Protein AF-A0A6J4MH57-F1 (afdb_monomer_lite)

Secondary structure (DSSP, 8-state):
-HHHHHTTTSPPPGGG-TT--GGGG-S------S--SHHHHHHHHHHHHHHHHHH-HHHHHHHHHHHHHHHHHHHHGGG-TT---

InterPro domains:
  IPR021050 Cytochrome c oxidase subunit IV, actinobacteri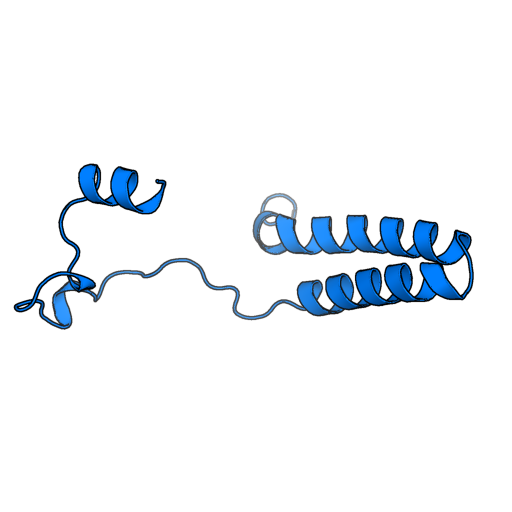a [PF12270] (1-83)

Structure (mmCIF, N/CA/C/O backbone):
data_AF-A0A6J4MH57-F1
#
_entry.id   AF-A0A6J4MH57-F1
#
loop_
_atom_site.group_PDB
_atom_site.id
_atom_site.type_symbol
_atom_site.label_atom_id
_atom_site.label_alt_id
_atom_site.label_comp_id
_atom_site.label_asym_id
_atom_site.label_entity_id
_atom_site.label_seq_id
_atom_site.pdbx_PDB_ins_code
_atom_site.Cartn_x
_atom_site.Cartn_y
_atom_site.Cartn_z
_atom_site.occupancy
_atom_site.B_iso_or_equiv
_atom_site.auth_seq_id
_atom_site.auth_comp_id
_atom_site.auth_asym_id
_atom_site.auth_atom_id
_atom_site.pdbx_PDB_model_num
ATOM 1 N N . PHE A 1 1 ? -21.035 11.583 0.486 1.00 86.25 1 PHE A N 1
ATOM 2 C CA . PHE A 1 1 ? -21.897 10.469 0.041 1.00 86.25 1 PHE A CA 1
ATOM 3 C C . PHE A 1 1 ? -21.641 9.200 0.865 1.00 86.25 1 PHE A C 1
ATOM 5 O O . PHE A 1 1 ? -22.505 8.894 1.666 1.00 86.25 1 PHE A O 1
ATOM 12 N N . PHE A 1 2 ? -20.468 8.542 0.801 1.00 93.81 2 PHE A N 1
ATOM 13 C CA . PHE A 1 2 ? -20.160 7.327 1.597 1.00 93.81 2 PHE A CA 1
ATOM 14 C C . PHE A 1 2 ? -20.305 7.502 3.123 1.00 93.81 2 PHE A C 1
ATOM 16 O O . PHE A 1 2 ? -21.137 6.835 3.730 1.00 93.81 2 PHE A O 1
ATOM 23 N N . LEU A 1 3 ? -19.572 8.444 3.736 1.00 92.94 3 LEU A N 1
ATOM 24 C CA . LEU A 1 3 ? -19.608 8.649 5.196 1.00 92.94 3 LEU A CA 1
ATOM 25 C C . LEU A 1 3 ? -21.029 8.925 5.717 1.00 92.94 3 LEU A C 1
ATOM 27 O O . LEU A 1 3 ? -21.454 8.327 6.693 1.00 92.94 3 LEU A O 1
ATOM 31 N N . GLY A 1 4 ? -21.808 9.746 5.005 1.00 92.62 4 GLY A N 1
ATOM 32 C CA . GLY A 1 4 ? -23.193 10.050 5.386 1.00 92.62 4 GLY A CA 1
ATOM 33 C C . GLY A 1 4 ? -24.172 8.874 5.263 1.00 92.62 4 GLY A C 1
ATOM 34 O O . GLY A 1 4 ? -25.229 8.912 5.887 1.00 92.62 4 GLY A O 1
ATOM 35 N N . VAL A 1 5 ? -23.850 7.843 4.473 1.00 95.75 5 VAL A N 1
ATOM 36 C CA . VAL A 1 5 ? -24.607 6.579 4.455 1.00 95.75 5 VAL A CA 1
ATOM 37 C C . VAL A 1 5 ? -24.226 5.736 5.669 1.00 95.75 5 VAL A C 1
ATOM 39 O O . VAL A 1 5 ? -25.109 5.282 6.389 1.00 95.75 5 VAL A O 1
ATOM 42 N N . VAL A 1 6 ? -22.926 5.595 5.939 1.00 95.06 6 VAL A N 1
ATOM 43 C CA . VAL A 1 6 ? -22.402 4.787 7.051 1.00 95.06 6 VAL A CA 1
ATOM 44 C C . VAL A 1 6 ? -22.870 5.317 8.410 1.00 95.06 6 VAL A C 1
ATOM 46 O O . VAL A 1 6 ? -23.336 4.538 9.236 1.00 95.06 6 VAL A O 1
ATOM 49 N N . THR A 1 7 ? -22.858 6.637 8.626 1.00 93.31 7 THR A N 1
ATOM 50 C CA . THR A 1 7 ? -23.342 7.260 9.875 1.00 93.31 7 THR A CA 1
ATOM 51 C C . THR A 1 7 ? -24.817 6.963 10.162 1.00 93.31 7 THR A C 1
ATOM 53 O O . THR A 1 7 ? -25.232 6.971 11.313 1.00 93.31 7 THR A O 1
ATOM 56 N N . LYS A 1 8 ? -25.632 6.682 9.137 1.00 92.44 8 LYS A N 1
ATOM 57 C CA . LYS A 1 8 ? -27.042 6.298 9.326 1.00 92.44 8 LYS A CA 1
ATOM 58 C C . LYS A 1 8 ? -27.226 4.812 9.649 1.00 92.44 8 LYS A C 1
ATOM 60 O O . LYS A 1 8 ? -28.322 4.422 10.034 1.00 92.44 8 LYS A O 1
ATOM 65 N N . GLN A 1 9 ? -26.201 3.988 9.436 1.00 95.44 9 GLN A N 1
ATOM 66 C CA . GLN A 1 9 ? -26.253 2.529 9.577 1.00 95.44 9 GLN A CA 1
ATOM 67 C C . GLN A 1 9 ? -25.590 2.023 10.863 1.00 95.44 9 GLN A C 1
ATOM 69 O O . GLN A 1 9 ? -25.866 0.902 11.280 1.00 95.44 9 GLN A O 1
ATOM 74 N N . ILE A 1 10 ? -24.715 2.822 11.478 1.00 93.44 10 ILE A N 1
ATOM 75 C CA . ILE A 1 10 ? -23.935 2.442 12.660 1.00 93.44 10 ILE A CA 1
ATOM 76 C C . ILE A 1 10 ? -24.342 3.351 13.833 1.00 93.44 10 ILE A C 1
ATOM 78 O O . ILE A 1 10 ? -24.514 4.552 13.620 1.00 93.44 10 ILE A O 1
ATOM 82 N N . PRO A 1 11 ? -24.518 2.815 15.058 1.00 90.44 11 PRO A N 1
ATOM 83 C CA . PRO A 1 11 ? -24.765 3.638 16.241 1.00 90.44 11 PRO A CA 1
ATOM 84 C C . PRO A 1 11 ? -23.574 4.552 16.557 1.00 90.44 11 PRO A C 1
ATOM 86 O O . PRO A 1 11 ? -22.450 4.296 16.122 1.00 90.44 11 PRO A O 1
ATOM 89 N N . ALA A 1 12 ? -23.826 5.597 17.353 1.00 90.06 12 ALA A N 1
ATOM 90 C CA . ALA A 1 12 ? -22.778 6.496 17.831 1.00 90.06 12 ALA A CA 1
ATOM 91 C C . ALA A 1 12 ? -21.685 5.698 18.549 1.00 90.06 12 ALA A C 1
ATOM 93 O O . ALA A 1 12 ? -21.965 4.929 19.474 1.00 90.06 12 ALA A O 1
ATOM 94 N N . ARG A 1 13 ? -20.443 5.871 18.103 1.00 90.00 13 ARG A N 1
ATOM 95 C CA . ARG A 1 13 ? -19.293 5.182 18.681 1.00 90.00 13 ARG A CA 1
ATOM 96 C C . ARG A 1 13 ? -18.802 5.923 19.926 1.00 90.00 13 ARG A C 1
ATOM 98 O O . ARG A 1 13 ? -19.134 7.096 20.101 1.00 90.00 13 ARG A O 1
ATOM 105 N N . PRO A 1 14 ? -17.977 5.293 20.779 1.00 91.19 14 PRO A N 1
ATOM 106 C CA . PRO A 1 14 ? -17.337 5.992 21.895 1.00 91.19 14 PRO A CA 1
ATOM 107 C C . PRO A 1 14 ? -16.586 7.262 21.456 1.00 91.19 14 PRO A C 1
ATOM 109 O O . PRO A 1 14 ? -16.633 8.269 22.149 1.00 91.19 1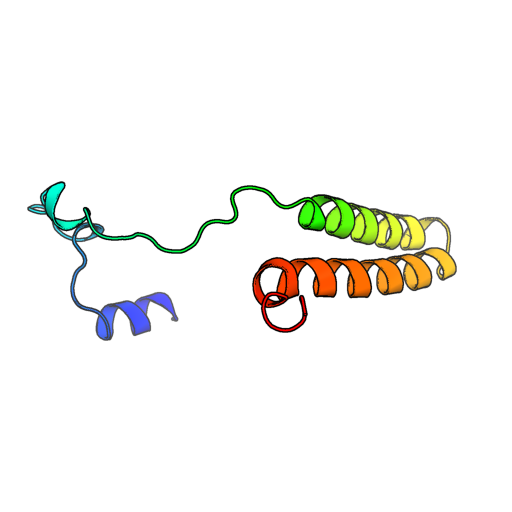4 PRO A O 1
ATOM 112 N N . GLU A 1 15 ? -15.989 7.248 20.259 1.00 90.31 15 GLU A N 1
ATOM 113 C CA . GLU A 1 15 ? -15.316 8.399 19.631 1.00 90.31 15 GLU A CA 1
ATOM 114 C C . GLU A 1 15 ? -16.253 9.566 19.248 1.00 90.31 15 GLU A C 1
ATOM 116 O O . GLU A 1 15 ? -15.795 10.701 19.133 1.00 90.31 15 GLU A O 1
ATOM 121 N N . ASP A 1 16 ? -17.561 9.322 19.111 1.00 92.38 16 ASP A N 1
ATOM 122 C CA . ASP A 1 16 ? -18.567 10.344 18.779 1.00 92.38 16 ASP A CA 1
ATOM 123 C C . ASP A 1 16 ? -19.245 10.947 20.027 1.00 92.38 16 ASP A C 1
ATOM 125 O O . ASP A 1 16 ? -19.968 11.948 19.939 1.00 92.38 16 ASP A O 1
ATOM 129 N N . ARG A 1 17 ? -19.063 10.327 21.200 1.00 92.00 17 ARG A N 1
ATOM 130 C CA . ARG A 1 17 ? -19.746 10.674 22.453 1.00 92.00 17 ARG A CA 1
ATOM 131 C C . ARG A 1 17 ? -18.920 11.651 23.287 1.00 92.00 17 ARG A C 1
ATOM 133 O O . ARG A 1 17 ? -17.751 11.421 23.567 1.00 92.00 17 ARG A O 1
ATOM 140 N N . LYS A 1 18 ? -19.554 12.731 23.761 1.00 91.44 18 LYS A N 1
ATOM 141 C CA . LYS A 1 18 ? -18.911 13.704 24.674 1.00 91.44 18 LYS A CA 1
ATOM 142 C C . LYS A 1 18 ? -18.716 13.163 26.094 1.00 91.44 18 LYS A C 1
ATOM 144 O O . LYS A 1 18 ? -17.950 13.739 26.856 1.00 91.44 18 LYS A O 1
ATOM 149 N N . ASP A 1 19 ? -19.444 12.108 26.437 1.00 93.44 19 ASP A N 1
ATOM 150 C CA . ASP A 1 19 ? -19.464 11.418 27.725 1.00 93.44 19 ASP A CA 1
ATOM 151 C C . ASP A 1 19 ? -18.804 10.028 27.660 1.00 93.44 19 ASP A C 1
ATOM 153 O O . ASP A 1 19 ? -19.007 9.220 28.559 1.00 93.44 19 ASP A O 1
ATOM 157 N N . GLY A 1 20 ? -18.067 9.719 26.585 1.00 88.88 20 GLY A N 1
ATOM 158 C CA . GLY A 1 20 ? -17.384 8.434 26.432 1.00 88.88 20 GLY A CA 1
ATOM 159 C C . GLY A 1 20 ? -16.229 8.271 27.421 1.00 88.88 20 GLY A C 1
ATOM 160 O O . GLY A 1 20 ? -15.438 9.196 27.621 1.00 88.88 20 GLY A O 1
ATOM 161 N N . GLU A 1 21 ? -16.109 7.085 28.018 1.00 91.81 21 GLU A N 1
ATOM 162 C CA . GLU A 1 21 ? -15.003 6.742 28.914 1.00 91.81 21 GLU A CA 1
ATOM 163 C C . GLU A 1 21 ? -13.914 5.937 28.187 1.00 91.81 21 GLU A C 1
ATOM 165 O O . GLU A 1 21 ? -14.161 5.275 27.182 1.00 91.81 21 GLU A O 1
ATOM 170 N N . ILE A 1 22 ? -12.684 5.936 28.718 1.00 88.19 22 ILE A N 1
ATOM 171 C CA . ILE A 1 22 ? -11.561 5.171 28.133 1.00 88.19 22 ILE A CA 1
ATOM 172 C C . ILE A 1 22 ? -11.879 3.666 28.097 1.00 88.19 22 ILE A C 1
ATOM 174 O O . ILE A 1 22 ? -11.496 2.968 27.158 1.00 88.19 22 ILE A O 1
ATOM 178 N N . ALA A 1 23 ? -12.609 3.174 29.103 1.00 91.19 23 ALA A N 1
ATOM 179 C CA . ALA A 1 23 ? -13.017 1.777 29.194 1.00 91.19 23 ALA A CA 1
ATOM 180 C C . ALA A 1 23 ? -13.920 1.342 28.025 1.00 91.19 23 ALA A C 1
ATOM 182 O O . ALA A 1 23 ? -13.856 0.182 27.618 1.00 91.19 23 ALA A O 1
ATOM 183 N N . ASP A 1 24 ? -14.685 2.266 27.430 1.00 89.62 24 ASP A N 1
ATOM 184 C CA . ASP A 1 24 ? -15.580 1.978 26.302 1.00 89.62 24 ASP A CA 1
ATOM 185 C C . ASP A 1 24 ? -14.810 1.581 25.025 1.00 89.62 24 ASP A C 1
ATOM 187 O O . ASP A 1 24 ? -15.374 0.957 24.126 1.00 89.62 24 ASP A O 1
ATOM 191 N N . GLY A 1 25 ? -13.518 1.928 24.934 1.00 87.56 25 GLY A N 1
ATOM 192 C CA . GLY A 1 25 ? -12.631 1.611 23.809 1.00 87.56 25 GLY A CA 1
ATOM 193 C C . GLY A 1 25 ? -11.659 0.453 24.055 1.00 87.56 25 GLY A C 1
ATOM 194 O O . GLY A 1 25 ? -10.811 0.195 23.207 1.00 87.56 25 GLY A O 1
ATOM 195 N N . ALA A 1 26 ? -11.747 -0.245 25.193 1.00 88.69 26 ALA A N 1
ATOM 196 C CA . ALA A 1 26 ? -10.752 -1.236 25.627 1.00 88.69 26 ALA A CA 1
ATOM 197 C C . ALA A 1 26 ? -10.805 -2.598 24.892 1.00 88.69 26 ALA A C 1
ATOM 199 O O . ALA A 1 26 ? -10.149 -3.552 25.311 1.00 88.69 26 ALA A O 1
ATOM 200 N N . GLY A 1 27 ? -11.598 -2.716 23.825 1.00 88.81 27 GLY A N 1
ATOM 201 C CA . GLY A 1 27 ? -11.702 -3.933 23.018 1.00 88.81 27 GLY A CA 1
ATOM 202 C C . GLY A 1 27 ? -10.508 -4.161 22.082 1.00 88.81 27 GLY A C 1
ATOM 203 O O . GLY A 1 27 ? -9.625 -3.317 21.931 1.00 88.81 27 GLY A O 1
ATOM 204 N N . GLU A 1 28 ? -10.500 -5.310 21.406 1.00 91.38 28 GLU A N 1
ATOM 205 C CA . GLU A 1 28 ? -9.523 -5.590 20.350 1.00 91.38 28 GLU A CA 1
ATOM 206 C C . GLU A 1 28 ? -9.747 -4.664 19.144 1.00 91.38 28 GLU A C 1
ATOM 208 O O . GLU A 1 28 ? -10.837 -4.608 18.576 1.00 91.38 28 GLU A O 1
ATOM 213 N N . VAL A 1 29 ? -8.700 -3.944 18.732 1.00 88.94 29 VAL A N 1
ATOM 214 C CA . VAL A 1 29 ? -8.766 -2.969 17.625 1.00 88.94 29 VAL A CA 1
ATOM 215 C C . VAL A 1 29 ? -8.768 -3.660 16.256 1.00 88.94 29 VAL A C 1
ATOM 217 O O . VAL A 1 29 ? -9.338 -3.150 15.292 1.00 88.94 29 VAL A O 1
ATOM 220 N N . GLY A 1 30 ? -8.127 -4.825 16.163 1.00 91.19 30 GLY A N 1
ATOM 221 C CA . GLY A 1 30 ? -7.998 -5.603 14.937 1.00 91.19 30 GLY A CA 1
ATOM 222 C C . GLY A 1 30 ? -6.575 -6.101 14.704 1.00 91.19 30 GLY A C 1
ATOM 223 O O . GLY A 1 30 ? -5.707 -6.024 15.574 1.00 91.19 30 GLY A O 1
ATOM 224 N N . PHE A 1 31 ? -6.342 -6.631 13.507 1.00 92.12 31 PHE A N 1
ATOM 225 C CA . PHE A 1 31 ? -5.046 -7.165 13.111 1.00 92.12 31 PHE A CA 1
ATOM 226 C C . PHE A 1 31 ? -4.128 -6.065 12.573 1.00 92.12 31 PHE A C 1
ATOM 228 O O . PHE A 1 31 ? -4.494 -5.338 11.649 1.00 92.12 31 PHE A O 1
ATOM 235 N N . PHE A 1 32 ? -2.906 -6.008 13.102 1.00 92.06 32 PHE A N 1
ATOM 236 C CA . PHE A 1 32 ? -1.839 -5.155 12.593 1.00 92.06 32 PHE A CA 1
ATOM 237 C C . PHE A 1 32 ? -0.612 -6.006 12.259 1.00 92.06 32 PHE A C 1
ATOM 239 O O . PHE A 1 32 ? -0.143 -6.756 13.120 1.00 92.06 32 PHE A O 1
ATOM 246 N N . PRO A 1 33 ? -0.072 -5.899 11.033 1.00 89.75 33 PRO A N 1
ATOM 247 C CA . PRO A 1 33 ? 1.143 -6.610 10.671 1.00 89.75 33 PRO A CA 1
ATOM 248 C C . PRO A 1 33 ? 2.330 -6.114 11.520 1.00 89.75 33 PRO A C 1
ATOM 250 O O . PRO A 1 33 ? 2.610 -4.915 11.506 1.00 89.75 33 PRO A O 1
ATOM 253 N N . PRO A 1 34 ? 3.056 -6.992 12.244 1.00 91.81 34 PRO A N 1
ATOM 254 C CA . PRO A 1 34 ? 4.182 -6.567 13.083 1.00 91.81 34 PRO A CA 1
ATOM 255 C C . PRO A 1 34 ? 5.378 -6.078 12.252 1.00 91.81 34 PRO A C 1
ATOM 257 O O . PRO A 1 34 ? 6.139 -5.222 12.696 1.00 91.81 34 PRO A O 1
ATOM 260 N N . TYR A 1 35 ? 5.547 -6.621 11.045 1.00 92.56 35 TYR A N 1
ATOM 261 C CA . TYR A 1 35 ? 6.491 -6.168 10.028 1.00 92.56 35 TYR A CA 1
ATOM 262 C C . TYR A 1 35 ? 6.028 -6.663 8.653 1.00 92.56 35 TYR A C 1
ATOM 264 O O . TYR A 1 35 ? 5.356 -7.691 8.558 1.00 92.56 35 TYR A O 1
ATOM 272 N N . SER A 1 36 ? 6.412 -5.950 7.594 1.00 94.38 36 SER A N 1
ATOM 273 C CA . SER A 1 36 ? 6.259 -6.394 6.206 1.00 94.38 36 SER A CA 1
ATOM 274 C C . SER A 1 36 ? 7.292 -5.690 5.330 1.00 94.38 36 SER A C 1
ATOM 276 O O . SER A 1 36 ? 7.416 -4.465 5.366 1.00 94.38 36 SER A O 1
ATOM 278 N N . TRP A 1 37 ? 8.040 -6.459 4.536 1.00 96.44 37 TRP A N 1
ATOM 279 C CA . TRP A 1 37 ? 9.004 -5.919 3.564 1.00 96.44 37 TRP A CA 1
ATOM 280 C C . TRP A 1 37 ? 8.394 -5.709 2.175 1.00 96.44 37 TRP A C 1
ATOM 282 O O . TRP A 1 37 ? 8.979 -5.031 1.331 1.00 96.44 37 TRP A O 1
ATOM 292 N N . TRP A 1 38 ? 7.202 -6.249 1.924 1.00 97.31 38 TRP A N 1
ATOM 293 C CA . TRP A 1 38 ? 6.526 -6.128 0.636 1.00 97.31 38 TRP A CA 1
ATOM 294 C C . TRP A 1 38 ? 6.238 -4.690 0.181 1.00 97.31 38 TRP A C 1
ATOM 296 O O . TRP A 1 38 ? 6.437 -4.432 -1.011 1.00 97.31 38 TRP A O 1
ATOM 3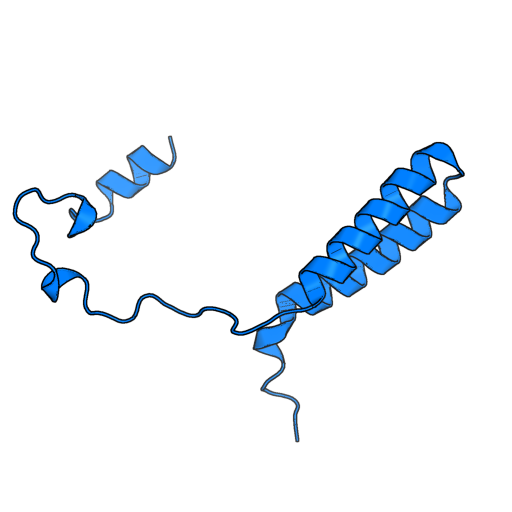06 N N . PRO A 1 39 ? 5.870 -3.730 1.060 1.00 96.94 39 PRO A N 1
ATOM 307 C CA . PRO A 1 39 ? 5.703 -2.335 0.655 1.00 96.94 39 PRO A CA 1
ATOM 308 C C . PRO A 1 39 ? 6.961 -1.749 -0.001 1.00 96.94 39 PRO A C 1
ATOM 310 O O . PRO A 1 39 ? 6.859 -1.023 -0.989 1.00 96.94 39 PRO A O 1
ATOM 313 N N . LEU A 1 40 ? 8.152 -2.100 0.505 1.00 97.88 40 LEU A N 1
ATOM 314 C CA . LEU A 1 40 ? 9.426 -1.628 -0.042 1.00 97.88 40 LEU A CA 1
ATOM 315 C C . LEU A 1 40 ? 9.631 -2.131 -1.474 1.00 97.88 40 LEU A C 1
ATOM 317 O O . LEU A 1 40 ? 9.948 -1.348 -2.369 1.00 97.88 40 LEU A O 1
ATOM 321 N N . TYR A 1 41 ? 9.421 -3.427 -1.710 1.00 98.00 41 TYR A N 1
ATOM 322 C CA . TYR A 1 41 ? 9.570 -4.009 -3.044 1.00 98.00 41 TYR A CA 1
ATOM 323 C C . TYR A 1 41 ? 8.506 -3.499 -4.021 1.00 98.00 41 TYR A C 1
ATOM 325 O O . TYR A 1 41 ? 8.824 -3.245 -5.181 1.00 98.00 41 TYR A O 1
ATOM 333 N N . CYS A 1 42 ? 7.273 -3.281 -3.554 1.00 98.00 42 CYS A N 1
ATOM 334 C CA . CYS A 1 42 ? 6.205 -2.694 -4.360 1.00 98.00 42 CYS A CA 1
ATOM 335 C C . CYS A 1 42 ? 6.545 -1.256 -4.789 1.00 98.00 42 CYS A C 1
ATOM 337 O O . CYS A 1 42 ? 6.367 -0.894 -5.954 1.00 98.00 42 CYS A O 1
ATOM 339 N N . ALA A 1 43 ? 7.092 -0.444 -3.877 1.00 98.38 43 ALA A N 1
ATOM 340 C CA . ALA A 1 43 ? 7.584 0.893 -4.201 1.00 98.38 43 ALA A CA 1
ATOM 341 C C . ALA A 1 43 ? 8.764 0.843 -5.187 1.00 98.38 43 ALA A C 1
ATOM 343 O O . ALA A 1 43 ? 8.807 1.624 -6.137 1.00 98.38 43 ALA A O 1
ATOM 344 N N . GLY A 1 44 ? 9.687 -0.109 -5.013 1.00 98.44 44 GLY A N 1
ATOM 345 C CA . GLY A 1 44 ? 10.792 -0.344 -5.944 1.00 98.44 44 GLY A CA 1
ATOM 346 C C . GLY A 1 44 ? 10.319 -0.717 -7.352 1.00 98.44 44 GLY A C 1
ATOM 347 O O . GLY A 1 44 ? 10.818 -0.170 -8.333 1.00 98.44 44 GLY A O 1
ATOM 348 N N . ALA A 1 45 ? 9.310 -1.583 -7.469 1.00 98.25 45 ALA A N 1
ATOM 349 C CA . ALA A 1 45 ? 8.708 -1.934 -8.752 1.00 98.25 45 ALA A CA 1
ATOM 350 C C . ALA A 1 45 ? 8.086 -0.708 -9.441 1.00 98.25 45 ALA A C 1
ATOM 352 O O . ALA A 1 45 ? 8.332 -0.477 -10.625 1.00 98.25 45 ALA A O 1
ATOM 353 N N . LEU A 1 46 ? 7.355 0.129 -8.694 1.00 98.38 46 LEU A N 1
ATOM 354 C CA . LEU A 1 46 ? 6.816 1.384 -9.221 1.00 98.38 46 LEU A CA 1
ATOM 355 C C . LEU A 1 46 ? 7.928 2.344 -9.666 1.00 98.38 46 LEU A C 1
ATOM 357 O O . LEU A 1 46 ? 7.818 2.948 -10.731 1.00 98.38 46 LEU A O 1
ATOM 361 N N . ALA A 1 47 ? 9.016 2.455 -8.903 1.00 98.38 47 ALA A N 1
ATOM 362 C CA . ALA A 1 47 ? 10.162 3.274 -9.286 1.00 98.38 47 ALA A CA 1
ATOM 363 C C . ALA A 1 47 ? 10.769 2.813 -10.624 1.00 98.38 47 ALA A C 1
ATOM 365 O O . ALA A 1 47 ? 11.053 3.646 -11.483 1.00 98.38 47 ALA A O 1
ATOM 366 N N . VAL A 1 48 ? 10.895 1.498 -10.849 1.00 98.38 48 VAL A N 1
ATOM 367 C CA . VAL A 1 48 ? 11.356 0.932 -12.132 1.00 98.38 48 VAL A CA 1
ATOM 368 C C . VAL A 1 48 ? 10.389 1.257 -13.272 1.00 98.38 48 VAL A C 1
ATOM 370 O O . VAL A 1 48 ? 10.840 1.641 -14.351 1.00 98.38 48 VAL A O 1
ATOM 373 N N . ILE A 1 49 ? 9.074 1.162 -13.043 1.00 98.38 49 ILE A N 1
ATOM 374 C CA . ILE A 1 49 ? 8.057 1.544 -14.038 1.00 98.38 49 ILE A CA 1
ATOM 375 C C . ILE A 1 49 ? 8.228 3.013 -14.436 1.00 98.38 49 ILE A C 1
ATOM 377 O O . ILE A 1 49 ? 8.293 3.323 -15.625 1.00 98.38 49 ILE A O 1
ATOM 381 N N . VAL A 1 50 ? 8.334 3.911 -13.452 1.00 98.25 50 VAL A N 1
ATOM 382 C CA . 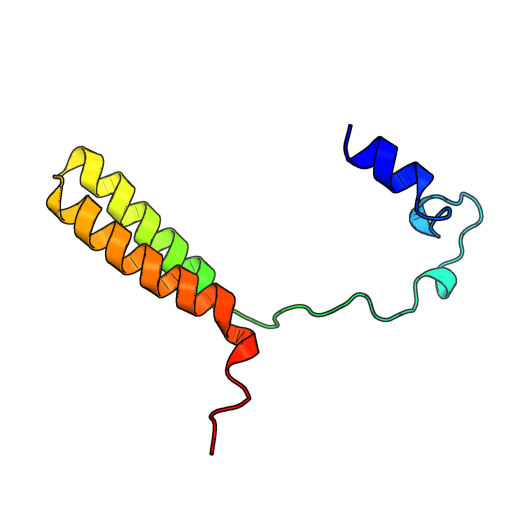VAL A 1 50 ? 8.475 5.355 -13.688 1.00 98.25 50 VAL A CA 1
ATOM 383 C C . VAL A 1 50 ? 9.782 5.668 -14.419 1.00 98.25 50 VAL A C 1
ATOM 385 O O . VAL A 1 50 ? 9.770 6.433 -15.381 1.00 98.25 50 VAL A O 1
ATOM 388 N N . LEU A 1 51 ? 10.896 5.034 -14.038 1.00 98.25 51 LEU A N 1
ATOM 389 C CA . LEU A 1 51 ? 12.164 5.146 -14.770 1.00 98.25 51 LEU A CA 1
ATOM 390 C C . LEU A 1 51 ? 12.026 4.645 -16.215 1.00 98.25 51 LEU A C 1
ATOM 392 O O . LEU A 1 51 ? 12.560 5.259 -17.137 1.00 98.25 51 LEU A O 1
ATOM 396 N N . GLY A 1 52 ? 11.268 3.573 -16.440 1.00 98.00 52 GLY A N 1
ATOM 397 C CA . GLY A 1 52 ? 11.027 3.035 -17.775 1.00 98.00 52 GLY A CA 1
ATOM 398 C C . GLY A 1 52 ? 10.331 4.003 -18.728 1.00 98.00 52 GLY A C 1
ATOM 399 O O . GLY A 1 52 ? 10.620 3.980 -19.921 1.00 98.00 52 GLY A O 1
ATOM 400 N N . VAL A 1 53 ? 9.497 4.915 -18.223 1.00 97.25 53 VAL A N 1
ATOM 401 C CA . VAL A 1 53 ? 8.892 5.970 -19.055 1.00 97.25 53 VAL A CA 1
ATOM 402 C C . VAL A 1 53 ? 9.962 6.872 -19.687 1.00 97.25 53 VAL A C 1
ATOM 404 O O . VAL A 1 53 ? 9.777 7.344 -20.805 1.00 97.25 53 VAL A O 1
ATOM 407 N N . VAL A 1 54 ? 11.095 7.075 -19.006 1.00 97.56 54 VAL A N 1
ATOM 408 C CA . VAL A 1 54 ? 12.206 7.917 -19.478 1.00 97.56 54 VAL A CA 1
ATOM 409 C C . VAL A 1 54 ? 13.215 7.119 -20.309 1.00 97.56 54 VAL A C 1
ATOM 411 O O . VAL A 1 54 ? 13.640 7.573 -21.367 1.00 97.56 54 VAL A O 1
ATOM 414 N N . PHE A 1 55 ? 13.617 5.937 -19.835 1.00 97.12 55 PHE A N 1
ATOM 415 C CA . PHE A 1 55 ? 14.732 5.174 -20.414 1.00 97.12 55 PHE A CA 1
ATOM 416 C C . PHE A 1 55 ? 14.310 4.126 -21.456 1.00 97.12 55 PHE A C 1
ATOM 418 O O . PHE A 1 55 ? 15.141 3.691 -22.255 1.00 97.12 55 PHE A O 1
ATOM 425 N N . GLY A 1 56 ? 13.041 3.705 -21.471 1.00 97.12 56 GLY A N 1
ATOM 426 C CA . GLY A 1 56 ? 12.503 2.813 -22.496 1.00 97.12 56 GLY A CA 1
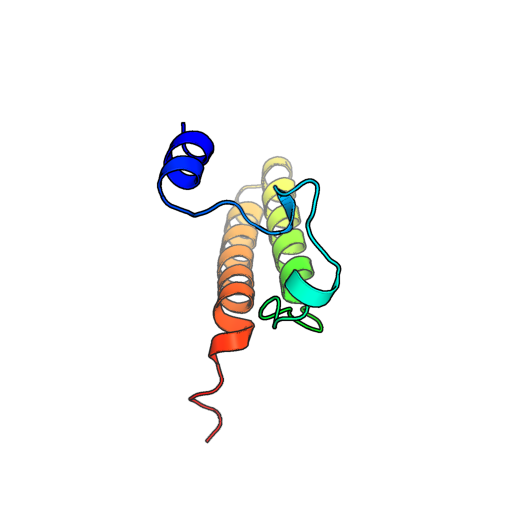ATOM 427 C C . GLY A 1 56 ? 11.447 1.821 -22.002 1.00 97.12 56 GLY A C 1
ATOM 428 O O . GLY A 1 56 ? 11.467 1.335 -20.871 1.00 97.12 56 GLY A O 1
ATOM 429 N N . TRP A 1 57 ? 10.546 1.444 -22.915 1.00 97.12 57 TRP A N 1
ATOM 430 C CA . TRP A 1 57 ? 9.346 0.653 -22.608 1.00 97.12 57 TRP A CA 1
ATOM 431 C C . TRP A 1 57 ? 9.622 -0.760 -22.070 1.00 97.12 57 TRP A C 1
ATOM 433 O O . TRP A 1 57 ? 8.799 -1.328 -21.359 1.00 97.12 57 TRP A O 1
ATOM 443 N N . TYR A 1 58 ? 10.792 -1.334 -22.359 1.00 97.19 58 TYR A N 1
ATOM 444 C CA . TYR A 1 58 ? 11.185 -2.645 -21.834 1.00 97.19 58 TYR A CA 1
ATOM 445 C C . TYR A 1 58 ? 11.305 -2.640 -20.297 1.00 97.19 58 TYR A C 1
ATOM 447 O O . TYR A 1 58 ? 10.913 -3.611 -19.651 1.00 97.19 58 TYR A O 1
ATOM 455 N N . LEU A 1 59 ? 11.760 -1.532 -19.694 1.00 97.75 59 LEU A N 1
ATOM 456 C CA . LEU A 1 59 ? 11.786 -1.357 -18.237 1.00 97.75 59 LEU A CA 1
ATOM 457 C C . LEU A 1 59 ? 10.377 -1.254 -17.651 1.00 97.75 59 LEU A C 1
ATOM 459 O O . LEU A 1 59 ? 10.138 -1.785 -16.572 1.00 97.75 59 LEU A O 1
ATOM 463 N N . VAL A 1 60 ? 9.436 -0.625 -18.364 1.00 98.31 60 VAL A N 1
ATOM 464 C CA . VAL A 1 60 ? 8.025 -0.562 -17.947 1.00 98.31 60 VAL A CA 1
ATOM 465 C C . VAL A 1 60 ? 7.450 -1.971 -17.859 1.00 98.31 60 VAL A C 1
ATOM 467 O O . VAL A 1 60 ? 6.870 -2.331 -16.840 1.00 98.31 60 VAL A O 1
ATOM 470 N N . VAL A 1 61 ? 7.665 -2.796 -18.888 1.00 98.31 61 VAL A N 1
ATOM 471 C CA . VAL A 1 61 ? 7.194 -4.188 -18.903 1.00 98.31 61 VAL A CA 1
ATOM 472 C C . VAL A 1 61 ? 7.795 -4.984 -17.741 1.00 98.31 61 VAL A C 1
ATOM 474 O O . VAL A 1 61 ? 7.056 -5.635 -17.006 1.00 98.31 61 VAL A O 1
ATOM 477 N N . MET A 1 62 ? 9.109 -4.891 -17.512 1.00 98.19 62 MET A N 1
ATOM 478 C CA . MET A 1 62 ? 9.754 -5.569 -16.378 1.00 98.19 62 MET A CA 1
ATOM 479 C C . MET A 1 62 ? 9.258 -5.050 -15.023 1.00 98.19 62 MET A C 1
ATOM 481 O O . MET A 1 62 ? 8.980 -5.842 -14.127 1.00 98.19 62 MET A O 1
ATOM 485 N N . GLY A 1 63 ? 9.092 -3.735 -14.879 1.00 98.25 63 GLY A N 1
ATOM 486 C CA . GLY A 1 63 ? 8.572 -3.109 -13.669 1.00 98.25 63 GLY A CA 1
ATOM 487 C C . GLY A 1 63 ? 7.136 -3.532 -13.359 1.00 98.25 63 GLY A C 1
ATOM 488 O O . GLY A 1 63 ? 6.819 -3.793 -12.203 1.00 98.25 63 GLY A O 1
ATOM 489 N N . VAL A 1 64 ? 6.282 -3.686 -14.376 1.00 98.44 64 VAL A N 1
ATOM 490 C CA . VAL A 1 64 ? 4.914 -4.206 -14.213 1.00 98.44 64 VAL A CA 1
ATOM 491 C C . VAL A 1 64 ? 4.933 -5.662 -13.754 1.00 98.44 64 VAL A C 1
ATOM 493 O O . VAL A 1 64 ? 4.208 -6.003 -12.822 1.00 98.44 64 VAL A O 1
ATOM 496 N N . LEU A 1 65 ? 5.780 -6.512 -14.345 1.00 98.38 65 LEU A N 1
ATOM 497 C CA . LEU A 1 65 ? 5.923 -7.908 -13.912 1.00 98.38 65 LEU A CA 1
ATOM 498 C C . LEU A 1 65 ? 6.375 -8.000 -12.447 1.00 98.38 65 LEU A C 1
ATOM 500 O O . LEU A 1 65 ? 5.775 -8.736 -11.662 1.00 98.38 65 LEU A O 1
ATOM 504 N N . LEU A 1 66 ? 7.379 -7.207 -12.056 1.00 98.12 66 LEU A N 1
ATOM 505 C CA . LEU A 1 66 ? 7.806 -7.088 -10.658 1.00 98.12 66 LEU A CA 1
ATOM 506 C C . LEU A 1 66 ? 6.665 -6.576 -9.768 1.00 98.12 66 LEU A C 1
ATOM 508 O O . LEU A 1 66 ? 6.422 -7.126 -8.695 1.00 98.12 66 LEU A O 1
ATOM 512 N N . GLY A 1 67 ? 5.923 -5.569 -10.230 1.00 98.25 67 GLY A N 1
ATOM 513 C CA . GLY A 1 67 ? 4.777 -4.994 -9.530 1.00 98.25 67 GLY A CA 1
ATOM 514 C C . GLY A 1 67 ? 3.720 -6.046 -9.210 1.00 98.25 67 GLY A C 1
ATOM 515 O O . GLY A 1 67 ? 3.334 -6.183 -8.054 1.00 98.25 67 GLY A O 1
ATOM 516 N N . VAL A 1 68 ? 3.329 -6.8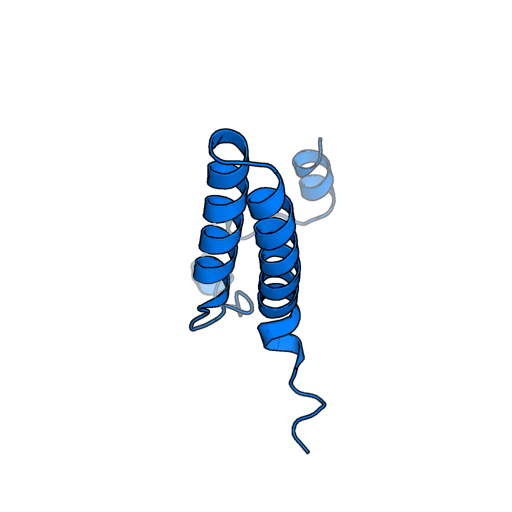61 -10.192 1.00 98.38 68 VAL A N 1
ATOM 517 C CA . VAL A 1 68 ? 2.371 -7.962 -10.000 1.00 98.38 68 VAL A CA 1
ATOM 518 C C . VAL A 1 68 ? 2.853 -8.943 -8.927 1.00 98.38 68 VAL A C 1
ATOM 520 O O . VAL A 1 68 ? 2.093 -9.262 -8.015 1.00 98.38 68 VAL A O 1
ATOM 523 N N . ILE A 1 69 ? 4.117 -9.374 -8.982 1.00 97.69 69 ILE A N 1
ATOM 524 C CA . ILE A 1 69 ? 4.685 -10.318 -8.004 1.00 97.69 69 ILE A CA 1
ATOM 525 C C . ILE A 1 69 ? 4.680 -9.717 -6.594 1.00 97.69 69 ILE A C 1
ATOM 527 O O . ILE A 1 69 ? 4.255 -10.367 -5.640 1.00 97.69 69 ILE A O 1
ATOM 531 N N . THR A 1 70 ? 5.135 -8.471 -6.451 1.00 97.88 70 THR A N 1
ATOM 532 C CA . THR A 1 70 ? 5.212 -7.801 -5.142 1.00 97.88 70 THR A CA 1
ATOM 533 C C . THR A 1 70 ? 3.835 -7.512 -4.548 1.00 97.88 70 THR A C 1
ATOM 535 O O . THR A 1 70 ? 3.652 -7.679 -3.345 1.00 97.88 70 THR A O 1
ATOM 538 N N . LEU A 1 71 ? 2.845 -7.169 -5.379 1.00 97.75 71 LEU A N 1
ATOM 539 C CA . LEU A 1 71 ? 1.455 -6.988 -4.960 1.00 97.75 71 LEU A CA 1
ATOM 540 C C . LEU A 1 71 ? 0.819 -8.305 -4.516 1.00 97.75 71 LEU A C 1
ATOM 542 O O . LEU A 1 71 ? 0.155 -8.339 -3.482 1.00 97.75 71 LEU A O 1
ATOM 546 N N . MET A 1 72 ? 1.041 -9.396 -5.253 1.00 96.94 72 MET A N 1
ATOM 547 C CA . MET A 1 72 ? 0.603 -10.731 -4.832 1.00 96.94 72 MET A CA 1
ATOM 548 C C . MET A 1 72 ? 1.247 -11.113 -3.495 1.00 96.94 72 MET A C 1
ATOM 550 O O . MET A 1 72 ? 0.557 -11.531 -2.571 1.00 96.94 72 MET A O 1
ATOM 554 N N . GLY A 1 73 ? 2.557 -10.910 -3.351 1.00 94.81 73 GLY A N 1
ATOM 555 C CA . GLY A 1 73 ? 3.257 -11.170 -2.096 1.00 94.81 73 GLY A CA 1
ATOM 556 C C . GLY A 1 73 ? 2.681 -10.385 -0.918 1.00 94.81 73 GLY A C 1
ATOM 557 O O . GLY A 1 73 ? 2.420 -10.976 0.127 1.00 94.81 73 GLY A O 1
ATOM 558 N N . TRP A 1 74 ? 2.414 -9.090 -1.110 1.00 95.94 74 TRP A N 1
ATOM 559 C CA . TRP A 1 74 ? 1.858 -8.226 -0.069 1.00 95.94 74 TRP A CA 1
ATOM 560 C C . TRP A 1 74 ? 0.424 -8.613 0.313 1.00 95.94 74 TRP A C 1
ATOM 562 O O . TRP A 1 74 ? 0.095 -8.726 1.490 1.00 95.94 74 TRP A O 1
ATOM 572 N N . THR A 1 75 ? -0.436 -8.852 -0.679 1.00 95.06 75 THR A N 1
ATOM 573 C CA . THR A 1 75 ? -1.853 -9.186 -0.453 1.00 95.06 75 THR A CA 1
ATOM 574 C C . THR A 1 75 ? -2.035 -10.545 0.214 1.00 95.06 75 THR A C 1
ATOM 576 O O . THR A 1 75 ? -2.910 -10.689 1.065 1.00 95.06 75 THR A O 1
ATOM 579 N N . TYR A 1 76 ? -1.199 -11.530 -0.129 1.00 93.75 76 TYR A N 1
ATOM 580 C CA . TYR A 1 76 ? -1.292 -12.887 0.408 1.00 93.75 76 TYR A CA 1
ATOM 581 C C . TYR A 1 76 ? -0.396 -13.151 1.623 1.00 93.75 76 TYR A C 1
ATOM 583 O O . TYR A 1 76 ? -0.447 -14.256 2.159 1.00 93.75 76 TYR A O 1
ATOM 591 N N . GLU A 1 77 ? 0.395 -12.181 2.091 1.00 92.75 77 GLU A N 1
ATOM 592 C CA . GLU A 1 77 ? 1.393 -12.360 3.158 1.00 92.75 77 GLU A CA 1
ATOM 593 C C . GLU A 1 77 ? 0.845 -13.112 4.382 1.00 92.75 77 GLU A C 1
ATOM 595 O O . GLU A 1 77 ? 1.440 -14.098 4.820 1.00 92.75 77 GLU A O 1
ATOM 600 N N . TYR A 1 78 ? -0.335 -12.719 4.864 1.00 90.62 78 TYR A N 1
ATOM 601 C CA . TYR A 1 78 ? -0.961 -13.292 6.061 1.00 90.62 78 TYR A CA 1
ATOM 602 C C . TYR A 1 78 ? -1.989 -14.396 5.768 1.00 90.62 78 TYR A C 1
ATOM 604 O O . TYR A 1 78 ? -2.625 -14.905 6.686 1.00 90.62 78 TYR A O 1
ATOM 612 N N . TYR A 1 79 ? -2.128 -14.813 4.505 1.00 88.38 79 TYR A N 1
ATOM 613 C CA . TYR A 1 79 ? -3.074 -15.852 4.068 1.00 88.38 79 TYR A CA 1
ATOM 614 C C . TYR A 1 79 ? -2.399 -17.181 3.682 1.00 88.38 79 TYR A C 1
ATOM 616 O O . TYR A 1 79 ? -3.071 -18.133 3.294 1.00 88.38 79 TYR A O 1
ATOM 624 N N . ARG A 1 80 ? -1.069 -17.290 3.808 1.00 74.12 80 ARG A N 1
ATOM 625 C CA . ARG A 1 80 ? -0.281 -18.475 3.398 1.00 74.12 80 ARG A CA 1
ATOM 626 C C . ARG A 1 80 ? -0.313 -19.652 4.386 1.00 74.12 80 ARG A C 1
ATOM 628 O O . ARG A 1 80 ? 0.269 -20.697 4.103 1.00 74.12 80 ARG A O 1
ATOM 635 N N . GLY A 1 81 ? -0.991 -19.507 5.523 1.00 62.41 81 GLY A N 1
ATOM 636 C CA . GLY A 1 81 ? -0.940 -20.437 6.660 1.00 62.41 81 GLY A CA 1
ATOM 637 C C . GLY A 1 81 ? -1.532 -21.841 6.451 1.00 62.41 81 GLY A C 1
ATOM 638 O O . GLY A 1 81 ? -1.387 -22.666 7.344 1.00 62.41 81 GLY A O 1
ATOM 639 N N . TYR A 1 82 ? -2.164 -22.149 5.311 1.00 53.72 82 TYR A N 1
ATOM 640 C CA . TYR A 1 82 ? -2.782 -23.468 5.064 1.00 53.72 82 TYR A CA 1
ATOM 641 C C . TYR A 1 82 ? -1.875 -24.484 4.335 1.00 53.72 82 TYR A C 1
ATOM 643 O O . TYR A 1 82 ? -2.252 -25.644 4.187 1.00 53.72 82 TYR A O 1
ATOM 651 N N . HIS A 1 83 ? -0.691 -24.081 3.852 1.00 52.38 83 HIS A N 1
ATOM 652 C CA . HIS A 1 83 ? 0.179 -24.925 3.007 1.00 52.38 83 HIS A CA 1
ATOM 653 C C . HIS A 1 83 ? 1.595 -25.123 3.570 1.00 52.38 83 HIS A C 1
ATOM 655 O O . HIS A 1 83 ? 2.545 -25.304 2.815 1.00 52.38 83 HIS A O 1
ATOM 661 N N . ALA A 1 84 ? 1.742 -25.080 4.895 1.00 53.50 84 ALA A N 1
ATOM 662 C CA . ALA A 1 84 ? 3.005 -25.333 5.593 1.00 53.50 84 ALA A CA 1
ATOM 663 C C . ALA A 1 84 ? 3.084 -26.762 6.179 1.00 53.50 84 ALA A C 1
ATOM 665 O O . ALA A 1 84 ? 3.599 -26.942 7.283 1.00 53.50 84 ALA A O 1
ATOM 666 N N . HIS A 1 85 ? 2.530 -27.751 5.465 1.00 45.50 85 HIS A N 1
ATOM 667 C CA . HIS A 1 85 ? 2.712 -29.179 5.750 1.00 45.50 85 HIS A CA 1
ATOM 668 C C . HIS A 1 85 ? 3.829 -29.754 4.885 1.00 45.50 85 HIS A C 1
ATOM 670 O O . HIS A 1 85 ? 3.801 -29.490 3.661 1.00 45.50 85 HIS A O 1
#

Sequence (85 aa):
FFLGVVTKQIPARPEDRKDGEIADGAGEVGFFPPYSWWPLYCAGALAVIVLGVVFGWYLVVMGVLLGVITLMGWTYEYYRGYHAH

Radius of gyration: 21.04 Å; chains: 1; bounding box: 42×43×52 Å

pLDDT: mean 91.86, std 10.5, range [45.5, 98.44]

Foldseek 3Di:
DVVVVVPVVDPQQLVNDPPRDPVSVPDDPDDDDPDDCLVVQLVVLVVQLVVCVVVHCVSVVVSVVSNVVSVCCVVCVPVPPPPPD

Organism: NCBI:txid253824